Protein AF-A0A925MQ65-F1 (afdb_monomer_lite)

Radius of gyration: 13.19 Å; chains: 1; bounding box: 28×26×36 Å

pLDDT: mean 75.97, std 11.77, range [47.09, 90.06]

Secondary structure (DSSP, 8-state):
-----HHHHHHHHHTT--S-HHHHHHHHHHHHHHHHHHT--STHHHH-----EEE---TTSSHHHHHHHHHHHS-TTTGGGSEEE-

Foldseek 3Di:
DPPDQLVVQLVVVVVPAPDPSVVSSVVSVLVVVVVVLVVDDDPVSVVDDRAADEDDDDPPNCLVVSLVVVCVVDVNPPSPPHYDYD

Sequence (86 aa):
MSSMTPREIVQELDKHIVGQGAAKRAVAIALRNRWRRMQVEGDLRTEITPKNILMIGPTGVGKTEIARRLEALLCVADAKSSFIVS

Structure (mmCIF, N/CA/C/O backbone):
data_AF-A0A925MQ65-F1
#
_entry.id   AF-A0A925MQ65-F1
#
loop_
_atom_site.group_PDB
_atom_site.id
_atom_site.type_symbol
_atom_site.label_atom_id
_atom_site.label_alt_id
_atom_site.label_comp_id
_atom_site.label_asym_id
_atom_site.label_entity_id
_atom_site.label_seq_id
_atom_site.pdbx_PDB_ins_code
_atom_site.Cartn_x
_atom_site.Cartn_y
_atom_site.Cartn_z
_atom_site.occupancy
_atom_site.B_iso_or_equiv
_atom_site.auth_seq_id
_atom_site.auth_comp_id
_atom_site.auth_asym_id
_atom_site.auth_atom_id
_atom_site.pdbx_PDB_model_num
ATOM 1 N N . MET A 1 1 ? 16.862 -4.813 -3.756 1.00 50.97 1 MET A N 1
ATOM 2 C CA . MET A 1 1 ? 15.415 -4.565 -3.574 1.00 50.97 1 MET A CA 1
ATOM 3 C C . MET A 1 1 ? 14.744 -5.860 -3.178 1.00 50.97 1 MET A C 1
ATOM 5 O O . MET A 1 1 ? 14.948 -6.854 -3.863 1.00 50.97 1 MET A O 1
ATOM 9 N N . SER A 1 2 ? 13.992 -5.848 -2.083 1.00 55.97 2 SER A N 1
ATOM 10 C CA . SER A 1 2 ? 13.267 -7.004 -1.557 1.00 55.97 2 SER A CA 1
ATOM 11 C C . SER A 1 2 ? 12.353 -7.568 -2.647 1.00 55.97 2 SER A C 1
ATOM 13 O O . SER A 1 2 ? 11.518 -6.851 -3.195 1.00 55.97 2 SER A O 1
ATOM 15 N N . SER A 1 3 ? 12.501 -8.850 -2.970 1.00 65.81 3 SER A N 1
ATOM 16 C CA . SER A 1 3 ? 11.714 -9.591 -3.969 1.00 65.81 3 SER A CA 1
ATOM 17 C C . SER A 1 3 ? 10.251 -9.816 -3.558 1.00 65.81 3 SER A C 1
ATOM 19 O O . SER A 1 3 ? 9.564 -10.646 -4.162 1.00 65.81 3 SER A O 1
ATOM 21 N N . MET A 1 4 ? 9.766 -9.066 -2.563 1.00 79.00 4 MET A N 1
ATOM 22 C CA . MET A 1 4 ? 8.449 -9.227 -1.968 1.00 79.00 4 MET A CA 1
ATOM 23 C C . MET A 1 4 ? 7.365 -9.161 -3.041 1.00 79.00 4 MET A C 1
ATOM 25 O O . MET A 1 4 ? 7.361 -8.338 -3.971 1.00 79.00 4 MET A O 1
ATOM 29 N N . THR A 1 5 ? 6.440 -10.095 -2.932 1.00 84.75 5 THR A N 1
ATOM 30 C CA . THR A 1 5 ? 5.244 -10.150 -3.750 1.00 84.75 5 THR A CA 1
ATOM 31 C C . THR A 1 5 ? 4.276 -9.051 -3.311 1.00 84.75 5 THR A C 1
ATOM 33 O O . THR A 1 5 ? 4.274 -8.637 -2.149 1.00 84.75 5 THR A O 1
ATOM 36 N N . PRO A 1 6 ? 3.387 -8.580 -4.204 1.00 87.31 6 PRO A N 1
ATOM 37 C CA . PRO A 1 6 ? 2.365 -7.612 -3.819 1.00 87.31 6 PRO A CA 1
ATOM 38 C C . PRO A 1 6 ? 1.514 -8.060 -2.622 1.00 87.31 6 PRO A C 1
ATOM 40 O O . PRO A 1 6 ? 1.057 -7.223 -1.854 1.00 87.31 6 PRO A O 1
ATOM 43 N N . ARG A 1 7 ? 1.310 -9.374 -2.446 1.00 89.19 7 ARG A N 1
ATOM 44 C CA . ARG A 1 7 ? 0.557 -9.928 -1.313 1.00 89.19 7 ARG A CA 1
ATOM 45 C C . ARG A 1 7 ? 1.288 -9.737 0.012 1.00 89.19 7 ARG A C 1
ATOM 47 O O . ARG A 1 7 ? 0.660 -9.301 0.967 1.00 89.19 7 ARG A O 1
ATOM 54 N N . GLU A 1 8 ? 2.589 -10.002 0.047 1.00 88.31 8 GLU A N 1
ATOM 55 C CA . GLU A 1 8 ? 3.405 -9.823 1.255 1.00 88.31 8 GLU A CA 1
ATOM 56 C C . GLU A 1 8 ? 3.491 -8.347 1.656 1.00 88.31 8 GLU A C 1
ATOM 58 O O . GLU A 1 8 ? 3.373 -8.023 2.832 1.00 88.31 8 GLU A O 1
ATOM 63 N N . ILE A 1 9 ? 3.600 -7.434 0.682 1.00 86.94 9 ILE A N 1
ATOM 64 C CA . ILE A 1 9 ? 3.574 -5.986 0.949 1.00 86.94 9 ILE A CA 1
ATOM 65 C C . ILE A 1 9 ? 2.236 -5.579 1.581 1.00 86.94 9 ILE A C 1
ATOM 67 O O . ILE A 1 9 ? 2.215 -4.832 2.553 1.00 86.94 9 ILE A O 1
ATOM 71 N N . VAL A 1 10 ? 1.111 -6.073 1.051 1.00 89.88 10 VAL A N 1
ATOM 72 C CA . VAL A 1 10 ? -0.215 -5.786 1.621 1.00 89.88 10 VAL A CA 1
ATOM 73 C C . VAL A 1 10 ? -0.341 -6.352 3.035 1.00 89.88 10 VAL A C 1
ATOM 75 O O . VAL A 1 10 ? -0.821 -5.638 3.908 1.00 89.88 10 VAL A O 1
ATOM 78 N N . GLN A 1 11 ? 0.125 -7.580 3.279 1.00 90.00 11 GLN A N 1
ATOM 79 C CA . GLN A 1 11 ? 0.103 -8.191 4.611 1.00 90.00 11 GLN A CA 1
ATOM 80 C C . GLN A 1 11 ? 0.947 -7.416 5.626 1.00 90.00 11 GLN A C 1
ATOM 82 O O . GLN A 1 11 ? 0.545 -7.270 6.776 1.00 90.00 11 GLN A O 1
ATOM 87 N N . GLU A 1 12 ? 2.097 -6.888 5.212 1.00 87.81 12 GLU A N 1
ATOM 88 C CA . GLU A 1 12 ? 2.931 -6.065 6.086 1.00 87.81 12 GLU A CA 1
ATOM 89 C C . GLU A 1 12 ? 2.257 -4.724 6.408 1.00 87.81 12 GLU A C 1
ATOM 91 O O . GLU A 1 12 ? 2.238 -4.286 7.557 1.00 87.81 12 GLU A O 1
ATOM 96 N N . LEU A 1 13 ? 1.614 -4.101 5.416 1.00 86.94 13 LEU A N 1
ATOM 97 C CA . LEU A 1 13 ? 0.823 -2.886 5.624 1.00 86.94 13 LEU A CA 1
ATOM 98 C C . LEU A 1 13 ? -0.434 -3.138 6.474 1.00 86.94 13 LEU A C 1
ATOM 100 O O . LEU A 1 13 ? -0.859 -2.236 7.196 1.00 86.94 13 LEU A O 1
ATOM 104 N N . ASP A 1 14 ? -1.028 -4.332 6.419 1.00 90.06 14 ASP A N 1
ATOM 105 C CA . ASP A 1 14 ? -2.184 -4.722 7.241 1.00 90.06 14 ASP A CA 1
ATOM 106 C C . ASP A 1 14 ? -1.862 -4.750 8.743 1.00 90.06 14 ASP A C 1
ATOM 108 O O . ASP A 1 14 ? -2.752 -4.498 9.551 1.00 90.06 14 ASP A O 1
ATOM 112 N N . LYS A 1 15 ? -0.600 -4.974 9.137 1.00 89.31 15 LYS A N 1
ATOM 113 C CA . LYS A 1 15 ? -0.182 -4.949 10.553 1.00 89.31 15 LYS A CA 1
ATOM 114 C C . LYS A 1 15 ? -0.234 -3.553 11.178 1.00 89.31 15 LYS A C 1
ATOM 116 O O . LYS A 1 15 ? -0.312 -3.430 12.397 1.00 89.31 15 LYS A O 1
ATOM 121 N N . HIS A 1 16 ? -0.154 -2.506 10.358 1.00 85.69 16 HIS A N 1
ATOM 122 C CA . HIS A 1 16 ? -0.031 -1.118 10.818 1.00 85.69 16 HIS A CA 1
ATOM 123 C C . HIS A 1 16 ? -1.222 -0.243 10.438 1.00 85.69 16 HIS A C 1
ATOM 125 O O . HIS A 1 16 ? -1.548 0.703 11.149 1.00 85.69 16 HIS A O 1
ATOM 131 N N . ILE A 1 17 ? -1.868 -0.536 9.313 1.00 85.62 17 ILE A N 1
ATOM 132 C CA . ILE A 1 17 ? -3.017 0.211 8.814 1.00 85.62 17 ILE A CA 1
ATOM 133 C C . ILE A 1 17 ? -4.213 -0.730 8.837 1.00 85.62 17 ILE A C 1
ATOM 135 O O . ILE A 1 17 ? -4.160 -1.804 8.251 1.00 85.62 17 ILE A O 1
ATOM 139 N N . VAL A 1 18 ? -5.322 -0.326 9.446 1.00 87.69 18 VAL A N 1
ATOM 140 C CA . VAL A 1 18 ? -6.577 -1.090 9.391 1.00 87.69 18 VAL A CA 1
ATOM 141 C C . VAL A 1 18 ? -7.417 -0.584 8.215 1.00 87.69 18 VAL A C 1
ATOM 143 O O . VAL A 1 18 ? -7.564 0.619 8.015 1.00 87.69 18 VAL A O 1
ATOM 146 N N . GLY A 1 19 ? -7.958 -1.493 7.399 1.00 87.12 19 GLY A N 1
ATOM 147 C CA . GLY A 1 19 ? -8.766 -1.129 6.226 1.00 87.12 19 GLY A CA 1
ATOM 148 C C . GLY A 1 19 ? -7.939 -0.627 5.031 1.00 87.12 19 GLY A C 1
ATOM 149 O O . GLY A 1 19 ? -6.811 -1.067 4.824 1.00 87.12 19 GLY A O 1
ATOM 150 N N . GLN A 1 20 ? -8.508 0.254 4.198 1.00 83.25 20 GLN A N 1
ATOM 151 C CA . GLN A 1 20 ? -7.835 0.858 3.028 1.00 83.25 20 GLN A CA 1
ATOM 152 C C . GLN A 1 20 ? -7.243 -0.153 2.019 1.00 83.25 20 GLN A C 1
ATOM 154 O O . GLN A 1 20 ? -6.188 0.072 1.422 1.00 83.25 20 GLN A O 1
ATOM 159 N N . GLY A 1 21 ? -7.934 -1.277 1.789 1.00 87.50 21 GLY A N 1
ATOM 160 C CA . GLY A 1 21 ? -7.446 -2.361 0.924 1.00 87.50 21 GLY A CA 1
ATOM 161 C C . GLY A 1 21 ? -7.119 -1.926 -0.512 1.00 87.50 21 GLY A C 1
ATOM 162 O O . GLY A 1 21 ? -6.149 -2.410 -1.097 1.00 87.50 21 GLY A O 1
ATOM 163 N N . ALA A 1 22 ? -7.871 -0.969 -1.066 1.00 86.31 22 ALA A N 1
ATOM 164 C CA . ALA A 1 22 ? -7.595 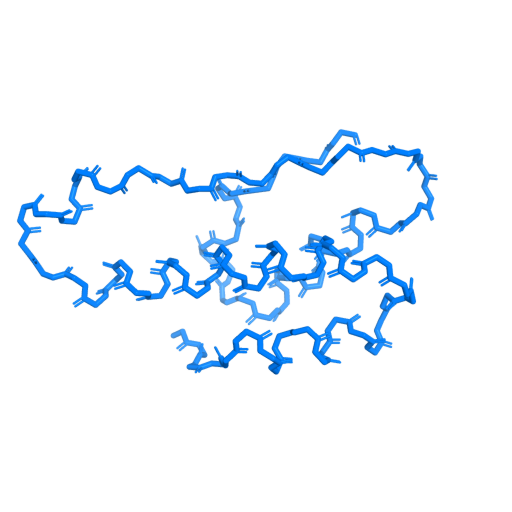-0.403 -2.387 1.00 86.31 22 ALA A CA 1
ATOM 165 C C . ALA A 1 22 ? -6.259 0.361 -2.421 1.00 86.31 22 ALA A C 1
ATOM 167 O O . ALA A 1 22 ? -5.454 0.139 -3.326 1.00 86.31 22 ALA A O 1
ATOM 168 N N . ALA A 1 23 ? -5.984 1.189 -1.406 1.00 86.00 23 ALA A N 1
ATOM 169 C CA . ALA A 1 23 ? -4.736 1.942 -1.302 1.00 86.00 23 ALA A CA 1
ATOM 170 C C . ALA A 1 23 ? -3.531 1.005 -1.135 1.00 86.00 23 ALA A C 1
AT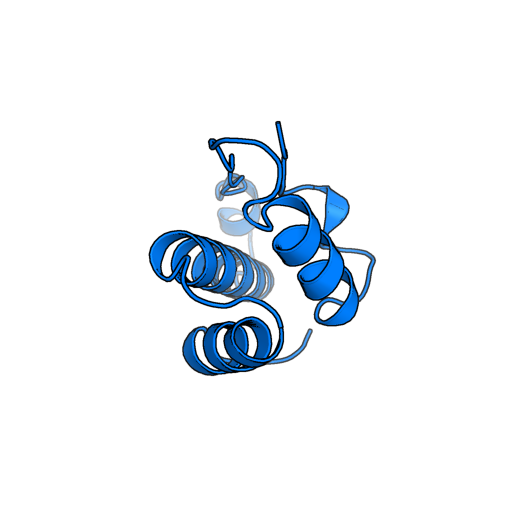OM 172 O O . ALA A 1 23 ? -2.551 1.122 -1.868 1.00 86.00 23 ALA A O 1
ATOM 173 N N . LYS A 1 24 ? -3.636 0.004 -0.250 1.00 87.69 24 LYS A N 1
ATOM 174 C CA . LYS A 1 24 ? -2.582 -1.004 -0.040 1.00 87.69 24 LYS A CA 1
ATOM 175 C C . LYS A 1 24 ? -2.267 -1.788 -1.311 1.00 87.69 24 LYS A C 1
ATOM 177 O O . LYS A 1 24 ? -1.100 -1.982 -1.644 1.00 87.69 24 LYS A O 1
ATOM 182 N N . ARG A 1 25 ? -3.295 -2.207 -2.061 1.00 88.88 25 ARG A N 1
ATOM 183 C CA . ARG A 1 25 ? -3.105 -2.890 -3.351 1.00 88.88 25 ARG A CA 1
ATOM 184 C C . ARG A 1 25 ? -2.459 -1.980 -4.389 1.00 88.88 25 ARG A C 1
ATOM 186 O O . ARG A 1 25 ? -1.528 -2.420 -5.059 1.00 88.88 25 ARG A O 1
ATOM 193 N N . ALA A 1 26 ? -2.927 -0.738 -4.521 1.00 86.25 26 ALA A N 1
ATOM 194 C CA . ALA A 1 26 ? -2.375 0.223 -5.474 1.00 86.25 26 ALA A CA 1
ATOM 195 C C . ALA A 1 26 ? -0.875 0.439 -5.227 1.00 86.25 26 ALA A C 1
ATOM 197 O O . ALA A 1 26 ? -0.062 0.278 -6.139 1.00 86.25 26 ALA A O 1
ATOM 198 N N . VAL A 1 27 ? -0.517 0.687 -3.967 1.00 83.31 27 VAL A N 1
ATOM 199 C CA . VAL A 1 27 ? 0.858 0.805 -3.477 1.00 83.31 27 VAL A CA 1
ATOM 200 C C . VAL A 1 27 ? 1.689 -0.430 -3.822 1.00 83.31 27 VAL A C 1
ATOM 202 O O . VAL A 1 27 ? 2.729 -0.316 -4.471 1.00 83.31 27 VAL A O 1
ATOM 205 N N . ALA A 1 28 ? 1.228 -1.621 -3.435 1.00 86.00 28 ALA A N 1
ATOM 206 C CA . ALA A 1 28 ? 1.969 -2.861 -3.644 1.00 86.00 28 ALA A CA 1
ATOM 207 C C . ALA A 1 28 ? 2.223 -3.148 -5.136 1.00 86.00 28 ALA A C 1
ATOM 209 O O . ALA A 1 28 ? 3.301 -3.609 -5.520 1.00 86.00 28 ALA A O 1
ATOM 210 N N . ILE A 1 29 ? 1.251 -2.828 -5.996 1.00 85.75 29 ILE A N 1
ATOM 211 C CA . ILE A 1 29 ? 1.381 -2.951 -7.451 1.00 85.75 29 ILE A CA 1
ATOM 212 C C . ILE A 1 29 ? 2.397 -1.944 -7.999 1.00 85.75 29 ILE A C 1
ATOM 214 O O . ILE A 1 29 ? 3.226 -2.320 -8.829 1.00 85.75 29 ILE A O 1
ATOM 218 N N . ALA A 1 30 ? 2.372 -0.685 -7.553 1.00 82.06 30 ALA A N 1
ATOM 219 C CA . ALA A 1 30 ? 3.342 0.314 -8.001 1.00 82.06 30 ALA A CA 1
ATOM 220 C C . ALA A 1 30 ? 4.779 -0.083 -7.645 1.00 82.06 30 ALA A C 1
ATOM 222 O O . ALA A 1 30 ? 5.661 -0.015 -8.506 1.00 82.06 30 ALA A O 1
ATOM 223 N N . LEU A 1 31 ? 5.002 -0.601 -6.434 1.00 80.69 31 LEU A N 1
ATOM 224 C CA . LEU A 1 31 ? 6.311 -1.113 -6.026 1.00 80.69 31 LEU A CA 1
ATOM 225 C C . LEU A 1 31 ? 6.771 -2.286 -6.891 1.00 80.69 31 LEU A C 1
ATOM 227 O O . LEU A 1 31 ? 7.901 -2.295 -7.384 1.00 80.69 31 LEU A O 1
ATOM 231 N N . ARG A 1 32 ? 5.886 -3.254 -7.153 1.00 81.81 32 ARG A N 1
ATOM 232 C CA . ARG A 1 32 ? 6.230 -4.397 -8.007 1.00 81.81 32 ARG A CA 1
ATOM 233 C C . ARG A 1 32 ? 6.507 -3.981 -9.447 1.00 81.81 32 ARG A C 1
ATOM 235 O O . ARG A 1 32 ? 7.410 -4.530 -10.074 1.00 81.81 32 ARG A O 1
ATOM 242 N N . ASN A 1 33 ? 5.760 -3.013 -9.967 1.00 80.75 33 ASN A N 1
ATOM 243 C CA . ASN A 1 33 ? 5.984 -2.470 -11.303 1.00 80.75 33 ASN A CA 1
ATOM 244 C C . ASN A 1 33 ? 7.350 -1.790 -11.411 1.00 80.75 33 ASN A C 1
ATOM 246 O O . ASN A 1 33 ? 7.998 -1.916 -12.446 1.00 80.75 33 ASN A O 1
ATOM 250 N N . ARG A 1 34 ? 7.823 -1.133 -10.349 1.00 77.94 34 ARG A N 1
ATOM 251 C CA . ARG A 1 34 ? 9.181 -0.585 -10.308 1.00 77.94 34 ARG A CA 1
ATOM 252 C C . ARG A 1 34 ? 10.239 -1.680 -10.344 1.00 77.94 34 ARG A C 1
ATOM 254 O O . ARG A 1 34 ? 11.149 -1.609 -11.161 1.00 77.94 34 ARG A O 1
ATOM 261 N N . TRP A 1 35 ? 10.090 -2.707 -9.506 1.00 78.75 35 TRP A N 1
ATOM 262 C CA . TRP A 1 35 ? 11.014 -3.841 -9.508 1.00 78.75 35 TRP A CA 1
ATOM 263 C C . TRP A 1 35 ? 11.077 -4.509 -10.886 1.00 78.75 35 TRP A C 1
ATOM 265 O O . TRP A 1 35 ? 12.164 -4.768 -11.390 1.00 78.75 35 TRP A O 1
ATOM 275 N N . ARG A 1 36 ? 9.921 -4.687 -11.541 1.00 79.31 36 ARG A N 1
ATOM 276 C CA . ARG A 1 36 ? 9.852 -5.202 -12.915 1.00 79.31 36 ARG A CA 1
ATOM 277 C C . ARG A 1 36 ? 10.633 -4.333 -13.898 1.00 79.31 36 ARG A C 1
ATOM 279 O O . ARG A 1 36 ? 11.387 -4.883 -14.681 1.00 79.31 36 ARG A O 1
ATOM 286 N N . ARG A 1 37 ? 10.516 -3.002 -13.835 1.00 76.19 37 ARG A N 1
ATOM 287 C CA . ARG A 1 37 ? 11.270 -2.096 -14.727 1.00 76.19 37 ARG A CA 1
ATOM 288 C C . ARG A 1 37 ? 12.774 -2.173 -14.552 1.00 76.19 37 ARG A C 1
ATOM 290 O O . ARG A 1 37 ? 13.489 -2.001 -15.524 1.00 76.19 37 ARG A O 1
ATOM 297 N N . MET A 1 38 ? 13.256 -2.403 -13.335 1.00 75.25 38 MET A N 1
ATOM 298 C CA . MET A 1 38 ? 14.694 -2.571 -13.119 1.00 75.25 38 MET A CA 1
ATOM 299 C C . MET A 1 38 ? 15.238 -3.855 -13.747 1.00 75.25 38 MET A C 1
ATOM 301 O O . MET A 1 38 ? 16.435 -3.926 -13.989 1.00 75.25 38 MET A O 1
ATOM 305 N N . GLN A 1 39 ? 14.377 -4.848 -13.987 1.00 78.69 39 GLN A N 1
ATOM 306 C CA . GLN A 1 3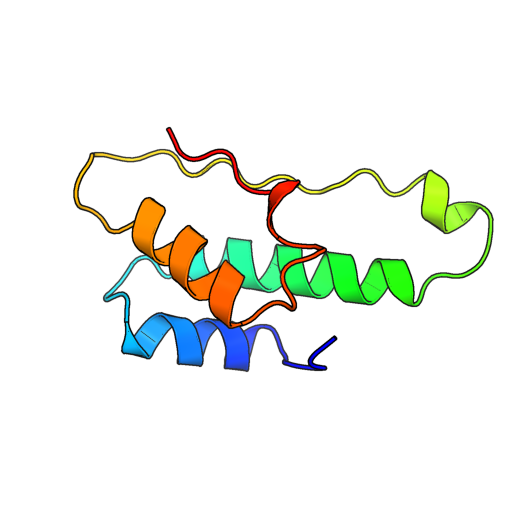9 ? 14.733 -6.080 -14.691 1.00 78.69 39 GLN A CA 1
ATOM 307 C C . GLN A 1 39 ? 14.532 -5.996 -16.209 1.00 78.69 39 GLN A C 1
ATOM 309 O O . GLN A 1 39 ? 14.894 -6.931 -16.912 1.00 78.69 39 GLN A O 1
ATOM 314 N N . VAL A 1 40 ? 13.945 -4.910 -16.722 1.00 79.69 40 VAL A N 1
ATOM 315 C CA . VAL A 1 40 ? 13.866 -4.668 -18.167 1.00 79.69 40 VAL A CA 1
ATOM 316 C C . VAL A 1 40 ? 15.185 -4.038 -18.612 1.00 79.69 40 VAL A C 1
ATOM 318 O O . VAL A 1 40 ? 15.584 -2.994 -18.091 1.00 79.69 40 VAL A O 1
ATOM 321 N N . GLU A 1 41 ? 15.855 -4.677 -19.565 1.00 71.94 41 GLU A N 1
ATOM 322 C CA . GLU A 1 41 ? 17.087 -4.192 -20.192 1.00 71.94 41 GLU A CA 1
ATOM 323 C C . GLU A 1 41 ? 16.786 -3.467 -21.517 1.00 71.94 41 GLU A C 1
ATOM 325 O O . GLU A 1 41 ? 15.762 -3.715 -22.157 1.00 71.94 41 GLU A O 1
ATOM 330 N N . GLY A 1 42 ? 17.682 -2.565 -21.929 1.00 73.62 42 GLY A N 1
ATOM 331 C CA . GLY A 1 42 ? 17.607 -1.846 -23.207 1.00 73.62 42 GLY A CA 1
ATOM 332 C C . GLY A 1 42 ? 16.712 -0.597 -23.219 1.00 73.62 42 GLY A C 1
ATOM 333 O O . GLY A 1 42 ? 16.223 -0.137 -22.184 1.00 73.62 42 GLY A O 1
ATOM 334 N N . ASP A 1 43 ? 16.495 -0.054 -24.420 1.00 68.75 43 ASP A N 1
ATOM 335 C CA . ASP A 1 43 ? 15.798 1.223 -24.674 1.00 68.75 43 ASP A CA 1
ATOM 336 C C . ASP A 1 43 ? 14.322 1.228 -24.239 1.00 68.75 43 ASP A C 1
ATOM 338 O O . ASP A 1 43 ? 13.737 2.278 -23.960 1.00 68.75 43 ASP A O 1
ATOM 342 N N . LEU A 1 44 ? 13.729 0.042 -24.06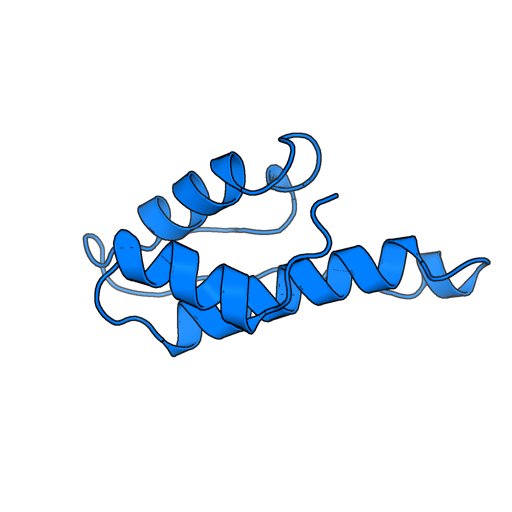9 1.00 69.94 44 LEU A N 1
ATOM 343 C CA . LEU A 1 44 ? 12.382 -0.127 -23.521 1.00 69.94 44 LEU A CA 1
ATOM 344 C C . LEU A 1 44 ? 12.277 0.368 -22.074 1.00 69.94 44 LEU A C 1
ATOM 346 O O . LEU A 1 44 ? 11.195 0.740 -21.630 1.00 69.94 44 LEU A O 1
ATOM 350 N N . ARG A 1 45 ? 13.377 0.409 -21.311 1.00 67.31 45 ARG A N 1
ATOM 351 C CA . ARG A 1 45 ? 13.352 0.901 -19.925 1.00 67.31 45 ARG A CA 1
ATOM 352 C C . ARG A 1 45 ? 13.034 2.397 -19.849 1.00 67.31 45 ARG A C 1
ATOM 354 O O . ARG A 1 45 ? 12.375 2.821 -18.899 1.00 67.31 45 ARG A O 1
ATOM 361 N N . THR A 1 46 ? 13.476 3.175 -20.835 1.00 66.38 46 THR A N 1
ATOM 362 C CA . THR A 1 46 ? 13.267 4.629 -20.923 1.00 66.38 46 THR A CA 1
ATOM 363 C C . THR A 1 46 ? 11.851 5.016 -21.341 1.00 66.38 46 THR A C 1
ATOM 365 O O . THR A 1 46 ? 11.362 6.058 -20.912 1.00 66.38 46 THR A O 1
ATOM 368 N N . GLU A 1 47 ? 11.153 4.166 -22.097 1.00 70.94 47 GLU A N 1
ATOM 369 C CA . GLU A 1 47 ? 9.765 4.421 -22.512 1.00 70.94 47 GLU A CA 1
ATOM 370 C C . GLU A 1 47 ? 8.746 4.200 -21.382 1.00 70.94 47 GLU A C 1
ATOM 372 O O . GLU A 1 47 ? 7.634 4.734 -21.407 1.00 70.94 47 GLU A O 1
ATOM 377 N N . ILE A 1 48 ? 9.103 3.433 -20.346 1.00 68.69 48 ILE A N 1
ATOM 378 C CA . ILE A 1 48 ? 8.167 3.104 -19.270 1.00 68.69 48 ILE A CA 1
ATOM 379 C C . ILE A 1 48 ? 8.136 4.232 -18.222 1.00 68.69 48 ILE A C 1
ATOM 381 O O . ILE A 1 48 ? 8.911 4.259 -17.261 1.00 68.69 48 ILE A O 1
ATOM 385 N N . THR A 1 49 ? 7.146 5.119 -18.339 1.00 69.69 49 THR A N 1
ATOM 386 C CA . THR A 1 49 ? 6.919 6.271 -17.442 1.00 69.69 49 THR A CA 1
ATOM 387 C C . THR A 1 49 ? 6.462 5.871 -16.032 1.00 69.69 49 THR A C 1
ATOM 389 O O . THR A 1 49 ? 5.669 4.937 -15.883 1.00 69.69 49 THR A O 1
ATOM 392 N N . PRO A 1 50 ? 6.981 6.473 -14.937 1.00 65.62 50 PRO A N 1
ATOM 393 C CA . PRO A 1 50 ? 6.602 6.158 -13.546 1.00 65.62 50 PRO A CA 1
ATOM 394 C C . PRO A 1 50 ? 5.089 6.158 -13.307 1.00 65.62 50 PRO A C 1
ATOM 396 O O . PRO A 1 50 ? 4.391 7.087 -13.698 1.00 65.62 50 PRO A O 1
ATOM 399 N N . LYS A 1 51 ? 4.572 5.113 -12.644 1.00 71.19 51 LYS A N 1
ATOM 400 C CA . LYS A 1 51 ? 3.183 5.104 -12.160 1.00 71.19 51 LYS A CA 1
ATOM 401 C C . LYS A 1 51 ? 3.148 5.747 -10.778 1.00 71.19 51 LYS A C 1
ATOM 403 O O . LYS A 1 51 ? 3.350 5.060 -9.779 1.00 71.19 51 LYS A O 1
ATOM 408 N N . ASN A 1 52 ? 2.929 7.056 -10.750 1.00 74.19 52 ASN A N 1
ATOM 409 C CA . ASN A 1 52 ? 2.771 7.805 -9.508 1.00 74.19 52 ASN A CA 1
ATOM 410 C C . ASN A 1 52 ? 1.398 7.514 -8.898 1.00 74.19 52 ASN A C 1
ATOM 412 O O . ASN A 1 52 ? 0.403 7.398 -9.615 1.00 74.19 52 ASN A O 1
ATOM 416 N N . ILE A 1 53 ? 1.352 7.384 -7.574 1.00 78.50 53 ILE A N 1
ATOM 417 C CA . ILE A 1 53 ? 0.106 7.195 -6.834 1.00 78.50 53 ILE A CA 1
ATOM 418 C C . ILE A 1 53 ? -0.245 8.516 -6.163 1.00 78.50 53 ILE A C 1
ATOM 420 O O . ILE A 1 53 ? 0.525 9.038 -5.356 1.00 78.50 53 ILE A O 1
ATOM 424 N N . LEU A 1 54 ? -1.439 9.014 -6.474 1.00 78.25 54 LEU A N 1
ATOM 425 C CA . LEU A 1 54 ? -2.076 10.103 -5.750 1.00 78.25 54 LEU A CA 1
ATOM 426 C C . LEU A 1 54 ? -3.083 9.502 -4.765 1.00 78.25 54 LEU A C 1
ATOM 428 O O . LEU A 1 54 ? -4.036 8.837 -5.175 1.00 78.25 54 LEU A O 1
ATOM 432 N N . MET A 1 55 ? -2.862 9.706 -3.467 1.00 77.06 55 MET A N 1
ATOM 433 C CA . MET A 1 55 ? -3.799 9.267 -2.429 1.00 77.06 55 MET A CA 1
ATOM 434 C C . MET A 1 55 ? -4.706 10.434 -2.035 1.00 77.06 55 MET A C 1
ATOM 436 O O . MET A 1 55 ? -4.253 11.362 -1.373 1.00 77.06 55 MET A O 1
ATOM 440 N N . ILE A 1 56 ? -5.986 10.368 -2.413 1.00 81.31 56 ILE A N 1
ATOM 441 C CA . ILE A 1 56 ? -7.005 11.381 -2.089 1.00 81.31 56 ILE A CA 1
ATOM 442 C C . ILE A 1 56 ? -7.915 10.841 -0.981 1.00 81.31 56 ILE A C 1
ATOM 444 O O . ILE A 1 56 ? -8.405 9.716 -1.068 1.00 81.31 56 ILE A O 1
ATOM 448 N N . GLY A 1 57 ? -8.155 11.632 0.065 1.00 78.19 57 GLY A N 1
ATOM 449 C CA . GLY A 1 57 ? -9.116 11.295 1.120 1.00 78.19 57 GLY A CA 1
ATOM 450 C C . GLY A 1 57 ? -9.072 12.272 2.299 1.00 78.19 57 GLY A C 1
ATOM 451 O O . GLY A 1 57 ? -8.209 13.148 2.315 1.00 78.19 57 GLY A O 1
ATOM 452 N N . PRO A 1 58 ? -9.937 12.125 3.316 1.00 81.69 58 PRO A N 1
ATOM 453 C CA . PRO A 1 58 ? -9.923 12.991 4.498 1.00 81.69 58 PRO A CA 1
ATOM 454 C C . PRO A 1 58 ? -8.649 12.802 5.344 1.00 81.69 58 PRO A C 1
ATOM 456 O O . PRO A 1 58 ? -7.922 11.811 5.206 1.00 81.69 58 PRO A O 1
ATOM 459 N N . THR A 1 59 ? -8.318 13.774 6.192 1.00 81.62 59 THR A N 1
ATOM 460 C CA . THR A 1 59 ? -7.184 13.678 7.127 1.00 81.62 59 THR A CA 1
ATOM 461 C C . THR A 1 59 ? -7.458 12.610 8.197 1.00 81.62 59 THR A C 1
ATOM 463 O O . THR A 1 59 ? -8.599 12.233 8.443 1.00 81.62 59 THR A O 1
ATOM 466 N N . GLY A 1 60 ? -6.404 12.032 8.782 1.00 80.19 60 GLY A N 1
ATOM 467 C CA . GLY A 1 60 ? -6.538 11.023 9.847 1.00 80.19 60 GLY A CA 1
ATOM 468 C C . GLY A 1 60 ? -6.814 9.577 9.400 1.00 80.19 60 GLY A C 1
ATOM 469 O O . GLY A 1 60 ? -6.723 8.674 10.219 1.00 80.19 60 GLY A O 1
ATOM 470 N N . VAL A 1 61 ? -7.055 9.307 8.109 1.00 81.69 61 VAL A N 1
ATOM 471 C CA . VAL A 1 61 ? -7.313 7.933 7.599 1.00 81.69 61 VAL A CA 1
ATOM 472 C C . VAL A 1 61 ? -6.055 7.091 7.339 1.00 81.69 61 VAL A C 1
ATOM 474 O O . VAL A 1 61 ? -6.148 5.983 6.816 1.00 81.69 61 VAL A O 1
ATOM 477 N N . GLY A 1 62 ? -4.867 7.619 7.646 1.00 79.12 62 GLY A N 1
ATOM 478 C CA . GLY A 1 62 ? -3.604 6.884 7.505 1.00 79.12 62 GLY A CA 1
ATOM 479 C C . GLY A 1 62 ? -2.894 6.999 6.147 1.00 79.12 62 GLY A C 1
ATOM 480 O O . GLY A 1 62 ? -1.970 6.232 5.898 1.00 79.12 62 GLY A O 1
ATOM 481 N N . LYS A 1 63 ? -3.249 7.964 5.279 1.00 85.81 63 LYS A N 1
ATOM 482 C CA . LYS A 1 63 ? -2.549 8.192 3.988 1.00 85.81 63 LYS A CA 1
ATOM 483 C C . LYS A 1 63 ? -1.041 8.427 4.173 1.00 85.81 63 LYS A C 1
ATOM 485 O O . LYS A 1 63 ? -0.225 7.843 3.466 1.00 85.81 63 LYS A O 1
ATOM 490 N N . THR A 1 64 ? -0.672 9.239 5.162 1.00 83.56 64 THR A N 1
ATOM 491 C CA . THR A 1 64 ? 0.730 9.529 5.498 1.00 83.56 64 THR A CA 1
ATOM 492 C C . THR A 1 64 ? 1.431 8.330 6.135 1.00 83.56 64 THR A C 1
ATOM 494 O O . THR A 1 64 ? 2.597 8.085 5.848 1.00 83.56 64 THR A O 1
ATOM 497 N N . GLU A 1 65 ? 0.723 7.546 6.952 1.00 84.62 65 GLU A N 1
ATOM 49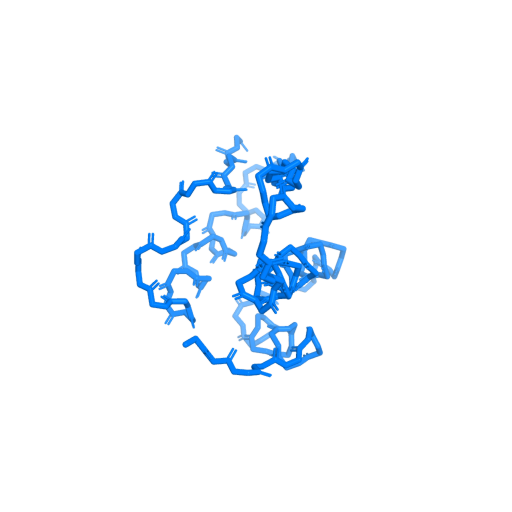8 C CA . GLU A 1 65 ? 1.293 6.353 7.592 1.00 84.62 65 GLU A CA 1
ATOM 499 C C . GLU A 1 65 ? 1.614 5.268 6.556 1.00 84.62 65 GLU A C 1
ATOM 501 O O . GLU A 1 65 ? 2.661 4.632 6.641 1.00 84.62 65 GLU A O 1
ATOM 506 N N . ILE A 1 66 ? 0.779 5.121 5.517 1.00 82.88 66 ILE A N 1
ATOM 507 C CA . ILE A 1 66 ? 1.072 4.258 4.363 1.00 82.88 66 ILE A CA 1
ATOM 508 C C . ILE A 1 66 ? 2.403 4.667 3.718 1.00 82.88 66 ILE A C 1
ATOM 510 O O . ILE A 1 66 ? 3.282 3.822 3.566 1.00 82.88 66 ILE A O 1
ATOM 514 N N . ALA A 1 67 ? 2.586 5.951 3.390 1.00 79.06 67 ALA A N 1
ATOM 515 C CA . ALA A 1 67 ? 3.831 6.450 2.796 1.00 79.06 67 ALA A CA 1
ATOM 516 C C . ALA A 1 67 ? 5.045 6.226 3.716 1.00 79.06 67 ALA A C 1
ATOM 518 O O . ALA A 1 67 ? 6.062 5.684 3.287 1.00 79.06 67 ALA A O 1
ATOM 519 N N . ARG A 1 68 ? 4.908 6.551 5.006 1.00 82.50 68 ARG A N 1
ATOM 520 C CA . ARG A 1 68 ? 5.970 6.405 6.009 1.00 82.50 68 ARG A CA 1
ATOM 521 C C . ARG A 1 68 ? 6.409 4.952 6.202 1.00 82.50 68 ARG A C 1
ATOM 523 O O . ARG A 1 68 ? 7.597 4.676 6.334 1.00 82.50 68 ARG A O 1
ATOM 530 N N . ARG A 1 69 ? 5.472 4.000 6.212 1.00 83.19 69 ARG A N 1
ATOM 531 C CA . ARG A 1 69 ? 5.790 2.566 6.340 1.00 83.19 69 ARG A CA 1
ATOM 532 C C . ARG A 1 69 ? 6.437 2.011 5.082 1.00 83.19 69 ARG A C 1
ATOM 534 O O . ARG A 1 69 ? 7.323 1.168 5.175 1.00 83.19 69 ARG A O 1
ATOM 541 N N . LEU A 1 70 ? 6.050 2.513 3.914 1.00 77.75 70 LEU A N 1
ATOM 542 C CA . LEU A 1 70 ? 6.691 2.131 2.659 1.00 77.75 70 LEU A CA 1
ATOM 543 C C . LEU A 1 70 ? 8.154 2.555 2.603 1.00 77.75 70 LEU A C 1
ATOM 545 O O . LEU A 1 70 ? 8.969 1.784 2.109 1.00 77.75 70 LEU A O 1
ATOM 549 N N . GLU A 1 71 ? 8.502 3.726 3.138 1.00 76.94 71 GLU A N 1
ATOM 550 C CA . GLU A 1 71 ? 9.901 4.162 3.256 1.00 76.94 71 GLU A CA 1
ATOM 551 C C . GLU A 1 71 ? 10.738 3.239 4.148 1.00 76.94 71 GLU A C 1
ATOM 553 O O . GLU A 1 71 ? 11.934 3.107 3.920 1.00 76.94 71 GLU A O 1
ATOM 558 N N . ALA A 1 72 ? 10.128 2.575 5.134 1.00 75.81 72 ALA A N 1
ATOM 559 C CA . ALA A 1 72 ? 10.818 1.587 5.963 1.00 75.81 72 ALA A CA 1
ATOM 560 C C . ALA A 1 72 ? 10.992 0.232 5.250 1.00 75.81 72 ALA A C 1
ATOM 562 O O . ALA A 1 72 ? 11.971 -0.471 5.486 1.00 75.81 72 ALA A O 1
ATOM 563 N N . LEU A 1 73 ? 10.050 -0.138 4.373 1.00 73.69 73 LEU A N 1
ATOM 564 C CA . LEU A 1 73 ? 10.092 -1.392 3.606 1.00 73.69 73 LEU A CA 1
ATOM 565 C C . LEU A 1 73 ? 10.967 -1.301 2.349 1.00 73.69 73 LEU A C 1
ATOM 567 O O . LEU A 1 73 ? 11.482 -2.312 1.865 1.00 73.69 73 LEU A O 1
ATOM 571 N N . LEU A 1 74 ? 11.123 -0.099 1.799 1.00 68.88 74 LEU A N 1
ATOM 572 C CA . LEU A 1 74 ? 11.944 0.182 0.628 1.00 68.88 74 LEU A CA 1
ATOM 573 C C . LEU A 1 74 ? 13.283 0.749 1.079 1.00 68.88 74 LEU A C 1
ATOM 575 O O . LEU A 1 74 ? 13.338 1.669 1.882 1.00 68.88 74 LEU A O 1
ATOM 579 N N . CYS A 1 75 ? 14.382 0.265 0.507 1.00 58.47 75 CYS A N 1
ATOM 580 C CA . CYS A 1 75 ? 15.658 0.947 0.685 1.00 58.47 75 CYS A CA 1
ATOM 581 C C . CYS A 1 75 ? 15.517 2.391 0.151 1.00 58.47 75 CYS A C 1
ATOM 583 O O . CYS A 1 75 ? 15.058 2.603 -0.973 1.00 58.47 75 CYS A O 1
ATOM 585 N N . VAL A 1 76 ? 15.846 3.371 0.996 1.00 48.28 76 VAL A N 1
ATOM 586 C CA . VAL A 1 76 ? 15.360 4.770 0.984 1.00 48.28 76 VAL A CA 1
ATOM 587 C C . VAL A 1 76 ? 15.608 5.550 -0.323 1.00 48.28 76 VAL A C 1
ATOM 589 O O . VAL A 1 76 ? 14.967 6.573 -0.561 1.00 48.28 76 VAL A O 1
ATOM 592 N N . ALA A 1 77 ? 16.472 5.068 -1.219 1.00 48.44 77 ALA A N 1
ATOM 593 C CA . ALA A 1 77 ? 16.788 5.737 -2.484 1.00 48.44 77 ALA A CA 1
ATOM 594 C C . ALA A 1 77 ? 15.603 5.811 -3.468 1.00 48.44 77 ALA A C 1
ATOM 596 O O . ALA A 1 77 ? 15.548 6.704 -4.310 1.00 48.44 77 ALA A O 1
ATOM 597 N N . ASP A 1 78 ? 14.629 4.905 -3.357 1.00 53.16 78 ASP A N 1
ATOM 598 C CA . ASP A 1 78 ? 13.600 4.746 -4.378 1.00 53.16 78 ASP A CA 1
ATOM 599 C C . ASP A 1 78 ? 12.243 5.392 -4.004 1.00 53.16 78 ASP A C 1
ATOM 601 O O . ASP A 1 78 ? 11.534 5.903 -4.874 1.00 53.16 78 ASP A O 1
ATOM 605 N N . ALA A 1 79 ? 11.865 5.451 -2.726 1.00 49.72 79 ALA A N 1
ATOM 606 C CA . ALA A 1 79 ? 10.489 5.759 -2.305 1.00 49.72 79 ALA A CA 1
ATOM 607 C C . ALA A 1 79 ? 10.004 7.202 -2.583 1.00 49.72 79 ALA A C 1
ATOM 609 O O . ALA A 1 79 ? 8.813 7.408 -2.826 1.00 49.72 79 ALA A O 1
ATOM 610 N N . LYS A 1 80 ? 10.904 8.196 -2.609 1.00 47.09 80 LYS A N 1
ATOM 611 C CA . LYS A 1 80 ? 10.526 9.627 -2.621 1.00 47.09 80 LYS A CA 1
ATOM 612 C C . LYS A 1 80 ? 9.878 10.128 -3.917 1.00 47.09 80 LYS A C 1
ATOM 614 O O . LYS A 1 80 ? 9.250 11.178 -3.909 1.00 47.09 80 LYS A O 1
ATOM 619 N N . SER A 1 81 ? 10.019 9.408 -5.030 1.00 49.88 81 SER A N 1
ATOM 620 C CA . SER A 1 81 ? 9.615 9.918 -6.352 1.00 49.88 81 SER A CA 1
ATOM 621 C C . SER A 1 81 ? 8.171 9.580 -6.762 1.00 49.88 81 SER A C 1
ATOM 623 O O . SER A 1 81 ? 7.721 10.033 -7.807 1.00 49.88 81 SER A O 1
ATOM 625 N N . SER A 1 82 ? 7.434 8.770 -5.988 1.00 56.56 82 SER A N 1
ATOM 626 C CA . SER A 1 82 ? 6.195 8.130 -6.484 1.00 56.56 82 SER A CA 1
ATOM 627 C C . SER A 1 82 ? 4.927 8.386 -5.667 1.00 56.56 82 SER A C 1
ATOM 629 O O . SER A 1 82 ? 3.854 7.954 -6.095 1.00 56.56 82 SER A O 1
ATOM 631 N N . PHE A 1 83 ? 5.018 9.081 -4.530 1.00 59.41 83 PHE A N 1
ATOM 632 C CA . PHE A 1 83 ? 3.875 9.338 -3.652 1.00 59.41 83 PHE A CA 1
ATOM 633 C C . PHE A 1 83 ? 3.683 10.835 -3.433 1.00 59.41 83 PHE A C 1
ATOM 635 O O . PHE A 1 83 ? 4.504 11.483 -2.790 1.00 59.41 83 PHE A O 1
ATOM 642 N N . ILE A 1 84 ? 2.571 11.364 -3.941 1.00 57.91 84 ILE A N 1
ATOM 643 C CA . ILE A 1 84 ? 2.066 12.684 -3.559 1.00 57.91 84 ILE A CA 1
ATOM 644 C C . ILE A 1 84 ? 0.895 12.427 -2.613 1.00 57.91 84 ILE A C 1
ATOM 646 O O . ILE A 1 84 ? -0.095 11.791 -2.986 1.00 57.91 84 ILE A O 1
ATOM 650 N N . VAL A 1 85 ? 1.046 12.859 -1.363 1.00 58.59 85 VAL A N 1
ATOM 651 C CA . VAL A 1 85 ? 0.001 12.775 -0.340 1.00 58.59 85 VAL A CA 1
ATOM 652 C C . VAL A 1 85 ? -0.547 14.185 -0.147 1.00 58.59 85 VAL A C 1
ATOM 654 O O . VAL A 1 85 ? 0.208 15.072 0.246 1.00 58.59 85 VAL A O 1
ATOM 657 N N . SER A 1 86 ? -1.830 14.389 -0.451 1.00 54.75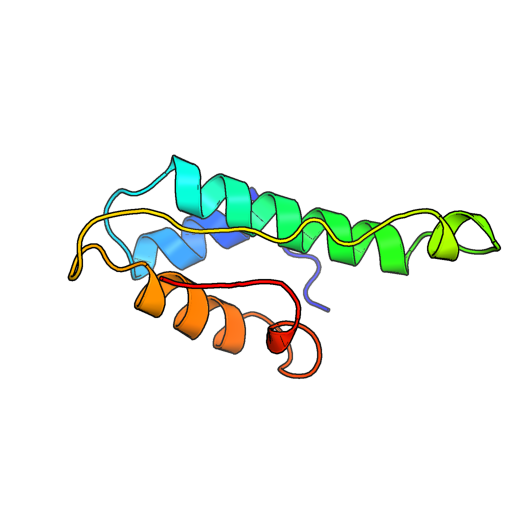 86 SER A N 1
ATOM 658 C CA . SER A 1 86 ? -2.563 15.636 -0.178 1.00 54.75 86 SER A CA 1
ATOM 659 C C . SER A 1 86 ? -3.623 15.434 0.898 1.00 54.75 86 SER A C 1
ATOM 661 O O . SER A 1 86 ? -4.098 14.285 1.087 1.00 54.75 86 SER A O 1
#